Protein AF-A0AAW8AKR6-F1 (afdb_monomer_lite)

pLDDT: mean 91.61, std 7.0, range [53.94, 97.06]

Organism: Klebsiella pneumoniae (NCBI:txid573)

Radius of gyration: 12.09 Å; chains: 1; bounding box: 27×20×32 Å

Structure (mmCIF, N/CA/C/O backbone):
data_AF-A0AAW8AKR6-F1
#
_entry.id   AF-A0AAW8AKR6-F1
#
loop_
_atom_site.group_PDB
_atom_site.id
_atom_site.type_symbol
_atom_site.label_atom_id
_atom_site.label_alt_id
_atom_site.label_comp_id
_atom_site.label_asym_id
_atom_site.label_entity_id
_atom_site.label_seq_id
_atom_site.pdbx_PDB_ins_code
_atom_site.Cartn_x
_atom_site.Cartn_y
_atom_site.Cartn_z
_atom_site.occupancy
_atom_site.B_iso_or_equiv
_atom_site.auth_seq_id
_atom_site.auth_comp_id
_atom_site.auth_asym_id
_atom_site.auth_atom_id
_atom_site.pdbx_PDB_model_num
ATOM 1 N N . ILE A 1 1 ? -1.952 2.753 20.399 1.00 53.94 1 ILE A N 1
ATOM 2 C CA . ILE A 1 1 ? -1.019 2.605 19.252 1.00 53.94 1 ILE A CA 1
ATOM 3 C C . ILE A 1 1 ? -1.076 3.896 18.430 1.00 53.94 1 ILE A C 1
ATOM 5 O O . ILE A 1 1 ? -2.168 4.408 18.226 1.00 53.94 1 ILE A O 1
ATOM 9 N N . ARG A 1 2 ? 0.070 4.508 18.082 1.00 70.62 2 ARG A N 1
ATOM 10 C CA . ARG A 1 2 ? 0.114 5.778 17.318 1.00 70.62 2 ARG A CA 1
ATOM 11 C C . ARG A 1 2 ? -0.381 5.534 15.887 1.00 70.62 2 ARG A C 1
ATOM 13 O O . ARG A 1 2 ? -0.008 4.518 15.314 1.00 70.62 2 ARG A O 1
ATOM 20 N N . ALA A 1 3 ? -1.144 6.464 15.306 1.00 67.62 3 ALA A N 1
ATOM 21 C CA . ALA A 1 3 ? -1.709 6.366 13.948 1.00 67.62 3 ALA A CA 1
ATOM 22 C C . ALA A 1 3 ? -0.684 5.973 12.858 1.00 67.62 3 ALA A C 1
ATOM 24 O O . ALA A 1 3 ? -1.011 5.301 11.885 1.00 67.62 3 ALA A O 1
ATOM 25 N N . GLU A 1 4 ? 0.580 6.335 13.056 1.00 75.62 4 GLU A N 1
ATOM 26 C CA . GLU A 1 4 ? 1.696 6.023 12.162 1.00 75.62 4 GLU A CA 1
ATOM 27 C C . GLU A 1 4 ? 2.036 4.523 12.074 1.00 75.62 4 GLU A C 1
ATOM 29 O O . GLU A 1 4 ? 2.471 4.045 11.028 1.00 75.62 4 GLU A O 1
ATOM 34 N N . LEU A 1 5 ? 1.777 3.749 13.135 1.00 82.75 5 LEU A N 1
ATOM 35 C CA . LEU A 1 5 ? 1.986 2.295 13.125 1.00 82.75 5 LEU A CA 1
ATOM 36 C C . LEU A 1 5 ? 0.966 1.584 12.229 1.00 82.75 5 LEU A C 1
ATOM 38 O O . LEU A 1 5 ? 1.333 0.655 11.518 1.00 82.75 5 LEU A O 1
ATOM 42 N N . TRP A 1 6 ? -0.283 2.053 12.215 1.00 81.19 6 TRP A N 1
ATOM 43 C CA . TRP A 1 6 ? -1.351 1.477 11.393 1.00 81.19 6 TRP A CA 1
ATOM 44 C C . TRP A 1 6 ? -1.169 1.776 9.908 1.00 81.19 6 TRP A C 1
ATOM 46 O O . TRP A 1 6 ? -1.351 0.899 9.071 1.00 81.19 6 TRP A O 1
ATOM 56 N N . ARG A 1 7 ? -0.704 2.986 9.585 1.00 81.94 7 ARG A N 1
ATOM 57 C CA . ARG A 1 7 ? -0.307 3.354 8.221 1.00 81.94 7 ARG A CA 1
ATOM 58 C C . ARG A 1 7 ? 0.813 2.458 7.697 1.00 81.94 7 ARG A C 1
ATOM 60 O O . ARG A 1 7 ? 0.706 1.907 6.605 1.00 81.94 7 ARG A O 1
ATOM 67 N N . LYS A 1 8 ? 1.855 2.246 8.506 1.00 87.06 8 LYS A N 1
ATOM 68 C CA . LYS A 1 8 ? 2.948 1.335 8.149 1.00 87.06 8 LYS A CA 1
ATOM 69 C C . LYS A 1 8 ? 2.473 -0.115 8.007 1.00 87.06 8 LYS A C 1
ATOM 71 O O . LYS A 1 8 ? 2.935 -0.810 7.107 1.00 87.06 8 LYS A O 1
ATOM 76 N N . LEU A 1 9 ? 1.555 -0.561 8.868 1.00 87.19 9 LEU A N 1
ATOM 77 C CA . LEU A 1 9 ? 0.949 -1.887 8.758 1.00 87.19 9 LEU A CA 1
ATOM 78 C C . LEU A 1 9 ? 0.224 -2.047 7.418 1.00 87.19 9 LEU A C 1
ATOM 80 O O . LEU A 1 9 ? 0.504 -3.005 6.713 1.00 87.19 9 LEU A O 1
ATOM 84 N N . ALA A 1 10 ? -0.629 -1.093 7.037 1.00 87.81 10 ALA A N 1
ATOM 85 C CA . ALA A 1 10 ? -1.368 -1.152 5.778 1.00 87.81 10 ALA A CA 1
ATOM 86 C C . ALA A 1 10 ? -0.438 -1.245 4.560 1.00 87.81 10 ALA A C 1
ATOM 88 O O . ALA A 1 10 ? -0.620 -2.111 3.712 1.00 87.81 10 ALA A O 1
ATOM 89 N N . VAL A 1 11 ? 0.620 -0.431 4.520 1.00 90.69 11 VAL A N 1
ATOM 90 C CA . VAL A 1 11 ? 1.647 -0.507 3.466 1.00 90.69 11 VAL A CA 1
ATOM 91 C C . VAL A 1 11 ? 2.296 -1.887 3.416 1.00 90.69 11 VAL A C 1
ATOM 93 O O . VAL A 1 11 ? 2.400 -2.473 2.344 1.00 90.69 11 VAL A O 1
ATOM 96 N N . ASN A 1 12 ? 2.695 -2.434 4.564 1.00 92.00 12 ASN A N 1
ATOM 97 C CA . ASN A 1 12 ? 3.332 -3.747 4.628 1.00 92.00 12 ASN A CA 1
ATOM 98 C C . ASN A 1 12 ? 2.379 -4.898 4.287 1.00 92.00 12 ASN A C 1
ATOM 100 O O . ASN A 1 12 ? 2.843 -5.916 3.789 1.00 92.00 12 ASN A O 1
ATOM 104 N N . CYS A 1 13 ? 1.082 -4.761 4.563 1.00 91.50 13 CYS A N 1
ATOM 105 C CA . CYS A 1 13 ? 0.070 -5.753 4.208 1.00 91.50 13 CYS A CA 1
ATOM 106 C C . CYS A 1 13 ? -0.255 -5.738 2.712 1.00 91.50 13 CYS A C 1
ATOM 108 O O . CYS A 1 13 ? -0.614 -6.776 2.171 1.00 91.50 13 CYS A O 1
ATOM 110 N N . VAL A 1 14 ? -0.122 -4.585 2.049 1.00 92.12 14 VAL A N 1
ATOM 111 C CA . VAL A 1 14 ? -0.479 -4.438 0.633 1.00 92.12 14 VAL A CA 1
ATOM 112 C C . VAL A 1 14 ? 0.743 -4.587 -0.275 1.00 92.12 14 VAL A C 1
ATOM 114 O O . VAL A 1 14 ? 0.756 -5.441 -1.154 1.00 92.12 14 VAL A O 1
ATOM 117 N N . ILE A 1 15 ? 1.795 -3.789 -0.070 1.00 93.44 15 ILE A N 1
ATOM 118 C CA . ILE A 1 15 ? 2.920 -3.707 -1.014 1.00 93.44 15 ILE A CA 1
ATOM 119 C C . ILE A 1 15 ? 3.791 -4.963 -0.960 1.00 93.44 15 ILE A C 1
ATOM 121 O O . ILE A 1 15 ? 4.105 -5.541 -2.002 1.00 93.44 15 ILE A O 1
ATOM 125 N N . ASN A 1 16 ? 4.185 -5.405 0.239 1.00 93.75 16 ASN A N 1
ATOM 126 C CA . ASN A 1 16 ? 5.179 -6.474 0.372 1.00 93.75 16 ASN A CA 1
ATOM 127 C C . ASN A 1 16 ? 4.686 -7.824 -0.184 1.00 93.75 16 ASN A C 1
ATOM 129 O O . ASN A 1 16 ? 5.426 -8.426 -0.961 1.00 93.75 16 ASN A O 1
ATOM 133 N N . PRO A 1 17 ? 3.460 -8.299 0.124 1.00 93.06 17 PRO A N 1
ATOM 134 C CA . PRO A 1 17 ? 2.990 -9.570 -0.412 1.00 93.06 17 PRO A CA 1
ATOM 135 C C . PRO A 1 17 ? 2.787 -9.520 -1.925 1.00 93.06 17 PRO A C 1
ATOM 137 O O . PRO A 1 17 ? 3.198 -10.445 -2.619 1.00 93.06 17 PRO A O 1
ATOM 140 N N . LEU A 1 18 ? 2.199 -8.439 -2.453 1.00 93.75 18 LEU A N 1
ATOM 141 C CA . LEU A 1 18 ? 1.921 -8.328 -3.887 1.00 93.75 18 LEU A CA 1
ATOM 142 C C . LEU A 1 18 ? 3.209 -8.278 -4.716 1.00 93.75 18 LEU A C 1
ATOM 144 O O . LEU A 1 18 ? 3.327 -9.001 -5.701 1.00 93.75 18 LEU A O 1
ATOM 148 N N . THR A 1 19 ? 4.203 -7.496 -4.287 1.00 95.94 19 THR A N 1
ATOM 149 C CA . THR A 1 19 ? 5.513 -7.458 -4.963 1.00 95.94 19 THR A CA 1
ATOM 150 C C . THR A 1 19 ? 6.240 -8.798 -4.903 1.00 95.94 19 THR A C 1
ATOM 152 O O . THR A 1 19 ? 6.829 -9.196 -5.903 1.00 95.94 19 THR A O 1
ATOM 155 N N . ALA A 1 20 ? 6.161 -9.533 -3.789 1.00 93.12 20 ALA A N 1
ATOM 156 C CA . ALA A 1 20 ? 6.751 -10.868 -3.680 1.00 93.12 20 ALA A CA 1
ATOM 157 C C . ALA A 1 20 ? 6.059 -11.895 -4.597 1.00 93.12 20 ALA A C 1
ATOM 159 O O . ALA A 1 20 ? 6.727 -12.680 -5.266 1.00 93.12 20 ALA A O 1
ATOM 160 N N . ILE A 1 21 ? 4.723 -11.869 -4.668 1.00 93.50 21 ILE A N 1
ATOM 161 C CA . ILE A 1 21 ? 3.931 -12.777 -5.515 1.00 93.50 21 ILE A CA 1
ATOM 162 C C . ILE A 1 21 ? 4.145 -12.477 -7.004 1.00 93.50 21 ILE A C 1
ATOM 164 O O . ILE A 1 21 ? 4.265 -13.405 -7.805 1.00 93.50 21 ILE A O 1
ATOM 168 N N . TRP A 1 22 ? 4.180 -11.200 -7.385 1.00 94.38 22 TRP A N 1
ATOM 169 C CA . TRP A 1 22 ? 4.317 -10.776 -8.782 1.00 94.38 22 TRP A CA 1
ATOM 170 C C . TRP A 1 22 ? 5.763 -10.555 -9.228 1.00 94.38 22 TRP A C 1
ATOM 172 O O . TRP A 1 22 ? 5.993 -10.332 -10.414 1.00 94.38 22 TRP A O 1
ATOM 182 N N . ASN A 1 23 ? 6.734 -10.678 -8.316 1.00 94.81 23 ASN A N 1
ATOM 183 C CA . ASN A 1 23 ? 8.161 -10.484 -8.576 1.00 94.81 23 ASN A CA 1
ATOM 184 C C . ASN A 1 23 ? 8.441 -9.156 -9.308 1.00 94.81 23 ASN A C 1
ATOM 186 O O . ASN A 1 23 ? 9.095 -9.124 -10.353 1.00 94.81 23 ASN A O 1
ATOM 190 N N . CYS A 1 24 ? 7.894 -8.064 -8.771 1.00 95.38 24 CYS A N 1
ATOM 191 C CA . CYS A 1 24 ? 7.888 -6.751 -9.411 1.00 95.38 24 CYS A CA 1
ATOM 192 C C . CYS A 1 24 ? 8.331 -5.633 -8.445 1.00 95.38 24 CYS A C 1
ATOM 194 O O . CYS A 1 24 ? 8.205 -5.781 -7.225 1.00 95.38 24 CYS A O 1
ATOM 196 N N . PRO A 1 25 ? 8.826 -4.489 -8.954 1.00 96.50 25 PRO A N 1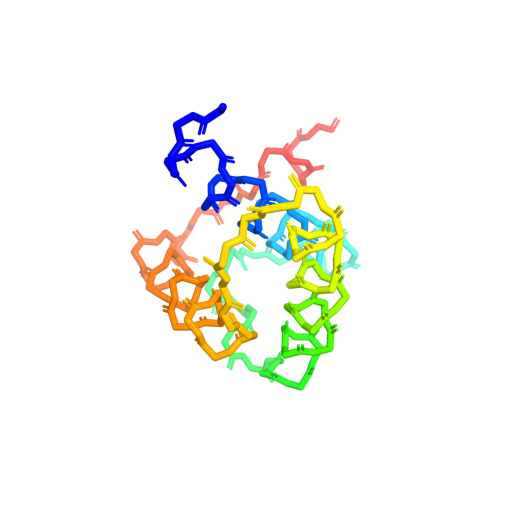
ATOM 197 C CA . PRO A 1 25 ? 9.053 -3.308 -8.126 1.00 96.50 25 PR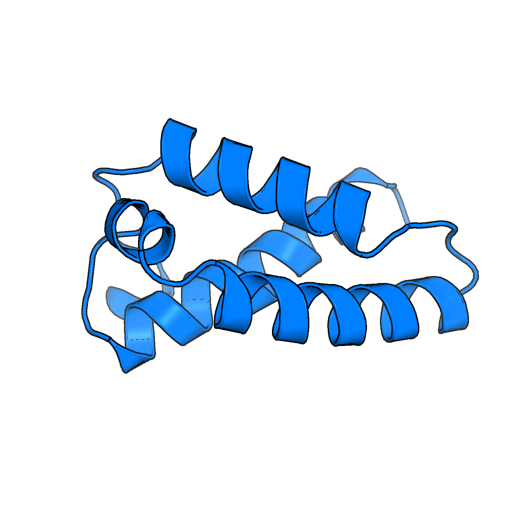O A CA 1
ATOM 198 C C . PRO A 1 25 ? 7.726 -2.733 -7.610 1.00 96.50 25 PRO A C 1
ATOM 200 O O . PRO A 1 25 ? 6.659 -2.971 -8.185 1.00 96.50 25 PRO A O 1
ATOM 203 N N . ASN A 1 26 ? 7.787 -1.922 -6.549 1.00 97.00 26 ASN A N 1
ATOM 204 C CA . ASN A 1 26 ? 6.598 -1.337 -5.915 1.00 97.00 26 ASN A CA 1
ATOM 205 C C . ASN A 1 26 ? 5.720 -0.573 -6.918 1.00 97.00 26 ASN A C 1
ATOM 207 O O . ASN A 1 26 ? 4.495 -0.642 -6.850 1.00 97.00 26 ASN A O 1
ATOM 211 N N . GLY A 1 27 ? 6.343 0.138 -7.863 1.00 96.94 27 GLY A N 1
ATOM 212 C CA . GLY A 1 27 ? 5.656 0.960 -8.856 1.00 96.94 27 GLY A CA 1
ATOM 213 C C . GLY A 1 27 ? 4.729 0.179 -9.783 1.00 96.94 27 GLY A C 1
ATOM 214 O O . GLY A 1 27 ? 3.752 0.747 -10.270 1.00 96.94 27 GLY A O 1
ATOM 215 N N . GLU A 1 28 ? 4.979 -1.114 -10.010 1.00 96.81 28 GLU A N 1
ATOM 216 C CA . GLU A 1 28 ? 4.124 -1.932 -10.879 1.00 96.81 28 GLU A CA 1
ATOM 217 C C . GLU A 1 28 ? 2.739 -2.189 -10.280 1.00 96.81 28 GLU A C 1
ATOM 219 O O . GLU A 1 28 ? 1.770 -2.322 -11.032 1.00 96.81 28 GLU A O 1
ATOM 224 N N . LEU A 1 29 ? 2.605 -2.123 -8.951 1.00 96.12 29 LEU A N 1
ATOM 225 C CA . LEU A 1 29 ? 1.332 -2.317 -8.252 1.00 96.12 29 LEU A CA 1
ATOM 226 C C . LEU A 1 29 ? 0.252 -1.304 -8.661 1.00 96.12 29 LEU A C 1
ATOM 228 O O . LEU A 1 29 ? -0.935 -1.587 -8.525 1.00 96.12 29 LEU A O 1
ATOM 232 N N . ARG A 1 30 ? 0.629 -0.149 -9.231 1.00 95.88 30 ARG A N 1
ATOM 233 C CA . ARG A 1 30 ? -0.318 0.854 -9.759 1.00 95.88 30 ARG A CA 1
ATOM 234 C C . ARG A 1 30 ? -1.288 0.289 -10.804 1.00 95.88 30 ARG A C 1
ATOM 236 O O . ARG A 1 30 ? -2.349 0.866 -11.028 1.00 95.88 30 ARG A O 1
ATOM 243 N N . HIS A 1 31 ? -0.909 -0.804 -11.466 1.00 95.44 31 HIS A N 1
ATOM 244 C CA . HIS A 1 31 ? -1.721 -1.471 -12.483 1.00 95.44 31 HIS A CA 1
ATOM 245 C C . HIS A 1 31 ? -2.723 -2.471 -11.887 1.00 95.44 31 HIS A C 1
ATOM 247 O O . HIS A 1 31 ? -3.533 -3.025 -12.626 1.00 95.44 31 HIS A O 1
ATOM 253 N N . HIS A 1 32 ? -2.713 -2.643 -10.562 1.00 94.94 32 HIS A N 1
ATOM 254 C CA . HIS A 1 32 ? -3.539 -3.587 -9.810 1.00 94.94 32 HIS A CA 1
ATOM 255 C C . HIS A 1 32 ? -4.370 -2.890 -8.713 1.00 94.94 32 HIS A C 1
ATOM 257 O O . HIS A 1 32 ? -4.302 -3.246 -7.533 1.00 94.94 32 HIS A O 1
ATOM 263 N N . PRO A 1 33 ? -5.153 -1.845 -9.054 1.00 93.81 33 PRO A N 1
ATOM 264 C CA . PRO A 1 33 ? -5.884 -1.065 -8.056 1.00 93.81 33 PRO A CA 1
ATOM 265 C C . PRO A 1 33 ? -7.002 -1.862 -7.369 1.00 93.81 33 PRO A C 1
ATOM 267 O O . PRO A 1 33 ? -7.410 -1.501 -6.267 1.00 93.81 33 PRO A O 1
ATOM 270 N N . GLN A 1 34 ? -7.512 -2.924 -8.005 1.00 94.81 34 GLN A N 1
ATOM 271 C CA . GLN A 1 34 ? -8.577 -3.757 -7.442 1.00 94.81 34 GLN A CA 1
ATOM 272 C C . GLN A 1 34 ? -8.044 -4.623 -6.299 1.00 94.81 34 GLN A C 1
ATOM 274 O O . GLN A 1 34 ? -8.636 -4.647 -5.224 1.00 94.81 34 GLN A O 1
ATOM 279 N N . GLU A 1 35 ? -6.897 -5.267 -6.502 1.00 95.06 35 GLU A N 1
ATOM 280 C CA . GLU A 1 35 ? -6.213 -6.082 -5.500 1.00 95.06 35 GLU A CA 1
ATOM 281 C C . GLU A 1 35 ? -5.754 -5.229 -4.313 1.00 95.06 35 GLU A C 1
ATOM 283 O O . GLU A 1 35 ? -5.936 -5.618 -3.160 1.00 95.06 35 GLU A O 1
ATOM 288 N N . ILE A 1 36 ? -5.235 -4.025 -4.581 1.00 95.88 36 ILE A N 1
ATOM 289 C CA . ILE A 1 36 ? -4.902 -3.049 -3.534 1.00 95.88 36 ILE A CA 1
ATOM 290 C C . ILE A 1 36 ? -6.142 -2.716 -2.698 1.00 95.88 36 ILE A C 1
ATOM 292 O O . ILE A 1 36 ? -6.081 -2.777 -1.472 1.00 95.88 36 ILE A O 1
ATOM 296 N N . MET A 1 37 ? -7.264 -2.382 -3.345 1.00 96.62 37 MET A N 1
ATOM 297 C CA . MET A 1 37 ? -8.491 -2.004 -2.639 1.00 96.62 37 MET A CA 1
ATOM 298 C C . MET A 1 37 ? -9.024 -3.149 -1.771 1.00 96.62 37 MET A C 1
ATOM 300 O O . MET A 1 37 ? -9.352 -2.912 -0.613 1.00 96.62 37 MET A O 1
ATOM 304 N N . GLN A 1 38 ? -9.044 -4.383 -2.284 1.00 96.25 38 GLN A N 1
ATOM 305 C CA . GLN A 1 38 ? -9.502 -5.557 -1.528 1.00 96.25 38 GLN A CA 1
ATOM 306 C C . GLN A 1 38 ? -8.703 -5.758 -0.236 1.00 96.25 38 GLN A C 1
ATOM 308 O O . GLN A 1 38 ? -9.276 -5.944 0.836 1.00 96.25 38 GLN A O 1
ATOM 313 N N . ILE A 1 39 ? -7.374 -5.653 -0.307 1.00 95.25 39 ILE A N 1
ATOM 314 C CA . ILE A 1 39 ? -6.526 -5.777 0.884 1.00 95.25 39 ILE A CA 1
ATOM 315 C C . ILE A 1 39 ? -6.748 -4.583 1.825 1.00 95.25 39 ILE A C 1
ATOM 317 O O . ILE A 1 39 ? -6.806 -4.758 3.042 1.00 95.25 39 ILE A O 1
ATOM 321 N N . CYS A 1 40 ? -6.906 -3.365 1.295 1.00 95.69 40 CYS A N 1
ATOM 322 C CA . CYS A 1 40 ? -7.217 -2.188 2.108 1.00 95.69 40 CYS A CA 1
ATOM 323 C C . CYS A 1 40 ? -8.547 -2.326 2.865 1.00 95.69 40 CYS A C 1
ATOM 325 O O . CYS A 1 40 ? -8.612 -1.908 4.020 1.00 95.69 40 CYS A O 1
ATOM 327 N N . GLU A 1 41 ? -9.576 -2.930 2.266 1.00 96.38 41 GLU A N 1
ATOM 328 C CA . GLU A 1 41 ? -10.854 -3.224 2.929 1.00 96.38 41 GLU A CA 1
ATOM 329 C C . GLU A 1 41 ? -10.674 -4.194 4.106 1.00 96.38 41 GLU A C 1
ATOM 331 O O . GLU A 1 41 ? -11.162 -3.927 5.208 1.00 96.38 41 GLU A O 1
ATOM 336 N N . GLU A 1 42 ? -9.917 -5.280 3.918 1.00 95.19 42 GLU A N 1
ATOM 337 C CA . GLU A 1 42 ? -9.626 -6.235 4.995 1.00 95.19 42 GLU A CA 1
ATOM 338 C C . GLU A 1 42 ? -8.824 -5.593 6.134 1.00 95.19 42 GLU A C 1
ATOM 340 O O . GLU A 1 42 ? -9.153 -5.758 7.313 1.00 95.19 42 GLU A O 1
ATOM 345 N N . VAL A 1 43 ? -7.792 -4.816 5.793 1.00 93.38 43 VAL A N 1
ATOM 346 C CA . VAL A 1 43 ? -6.958 -4.119 6.779 1.00 93.38 43 VAL A CA 1
ATOM 347 C C . VAL A 1 43 ? -7.774 -3.071 7.537 1.00 93.38 43 VAL A C 1
ATOM 349 O O . VAL A 1 43 ? -7.658 -2.991 8.761 1.00 93.38 43 VAL A O 1
ATOM 352 N N . ALA A 1 44 ? -8.623 -2.300 6.852 1.00 93.62 44 ALA A N 1
ATOM 353 C CA . ALA A 1 44 ? -9.504 -1.325 7.491 1.00 93.62 44 ALA A CA 1
ATOM 354 C C . ALA A 1 44 ? -10.445 -2.006 8.493 1.00 93.62 44 ALA A C 1
ATOM 356 O O . ALA A 1 44 ? -10.520 -1.571 9.641 1.00 93.62 44 ALA A O 1
ATOM 357 N N . ALA A 1 45 ? -11.066 -3.126 8.112 1.00 93.94 45 ALA A N 1
ATOM 358 C CA . ALA A 1 45 ? -11.949 -3.882 8.997 1.00 93.94 45 ALA A CA 1
ATOM 359 C C . ALA A 1 45 ? -11.231 -4.403 10.258 1.00 93.94 45 ALA A C 1
ATOM 361 O O . ALA A 1 45 ? -11.821 -4.438 11.341 1.00 93.94 45 ALA A O 1
ATOM 362 N N . VAL A 1 46 ? -9.957 -4.799 10.148 1.00 92.44 46 VAL A N 1
ATOM 363 C CA . VAL A 1 46 ? -9.141 -5.190 11.311 1.00 92.44 46 VAL A CA 1
ATOM 364 C C . VAL A 1 46 ? -8.839 -3.981 12.199 1.00 92.44 46 VAL A C 1
ATOM 366 O O . VAL A 1 46 ? -9.028 -4.055 13.410 1.00 92.44 46 VAL A O 1
ATOM 369 N N . ILE A 1 47 ? -8.422 -2.854 11.616 1.00 90.44 47 ILE A N 1
ATOM 370 C CA . ILE A 1 47 ? -8.097 -1.624 12.358 1.00 90.44 47 ILE A CA 1
ATOM 371 C C . ILE A 1 47 ? -9.327 -1.084 13.105 1.00 90.44 47 ILE A C 1
ATOM 373 O O . ILE A 1 47 ? -9.217 -0.704 14.275 1.00 90.44 47 ILE A O 1
ATOM 377 N N . GLU A 1 48 ? -10.502 -1.103 12.473 1.00 91.69 48 GLU A N 1
ATOM 378 C CA . GLU A 1 48 ? -11.759 -0.692 13.105 1.00 91.69 48 GLU A CA 1
ATOM 379 C C . GLU A 1 48 ? -12.124 -1.576 14.300 1.00 91.69 48 GLU A C 1
ATOM 381 O O . GLU A 1 48 ? -12.519 -1.067 15.353 1.00 91.69 48 GLU A O 1
ATOM 386 N N . ARG A 1 49 ? -11.934 -2.897 14.187 1.00 90.88 49 ARG A N 1
ATOM 387 C CA . ARG A 1 49 ? -12.168 -3.841 15.295 1.00 90.88 49 ARG A CA 1
ATOM 388 C C . ARG A 1 49 ? -11.227 -3.622 16.477 1.00 90.88 49 ARG A C 1
ATOM 390 O O . ARG A 1 49 ? -11.634 -3.846 17.613 1.00 90.88 49 ARG A O 1
ATOM 397 N N . GLU A 1 50 ? -10.021 -3.126 16.224 1.00 89.06 50 GLU A N 1
ATOM 398 C CA . GLU A 1 50 ? -9.054 -2.724 17.254 1.00 89.06 50 GLU A CA 1
ATOM 399 C C . GLU A 1 50 ? -9.371 -1.342 17.873 1.00 89.06 50 GLU A C 1
ATOM 401 O O . GLU A 1 50 ? -8.606 -0.821 18.687 1.00 89.06 50 GLU A O 1
ATOM 406 N N . GLY A 1 51 ? -10.508 -0.730 17.514 1.00 88.81 51 GLY A N 1
ATOM 407 C CA . GLY A 1 51 ? -10.994 0.530 18.082 1.00 88.81 51 GLY A CA 1
ATOM 408 C C . GLY A 1 51 ? -10.402 1.786 17.438 1.00 88.81 51 GLY A C 1
ATOM 409 O O . GLY A 1 51 ? -10.523 2.884 17.989 1.00 88.81 51 GLY A O 1
ATOM 410 N N . HIS A 1 52 ? -9.760 1.652 16.278 1.00 86.50 52 HIS A N 1
ATOM 411 C CA . HIS A 1 52 ? -9.155 2.758 15.545 1.00 86.50 52 HIS A CA 1
ATOM 412 C C . HIS A 1 52 ? -10.005 3.134 14.329 1.00 86.50 52 HIS A C 1
ATOM 414 O O . HIS A 1 52 ? -10.349 2.287 13.519 1.00 86.50 52 HIS A O 1
ATOM 420 N N . HIS A 1 53 ? -10.335 4.417 14.181 1.00 87.31 53 HIS A N 1
ATOM 421 C CA . HIS A 1 53 ? -11.114 4.881 13.032 1.00 87.31 53 HIS A CA 1
ATOM 422 C C . HIS A 1 53 ? -10.209 5.002 11.800 1.00 87.31 53 HIS A C 1
ATOM 424 O O . HIS A 1 53 ? -9.198 5.709 11.845 1.00 87.31 53 HIS A O 1
ATOM 430 N N . THR A 1 54 ? -10.578 4.327 10.715 1.00 90.12 54 THR A N 1
ATOM 431 C CA . THR A 1 54 ? -9.953 4.433 9.391 1.00 90.12 54 THR A CA 1
ATOM 432 C C . THR A 1 54 ? -10.979 4.061 8.325 1.00 90.12 54 THR A C 1
ATOM 434 O O . THR A 1 54 ? -11.912 3.323 8.619 1.00 90.12 54 THR A O 1
ATOM 437 N N . SER A 1 55 ? -10.790 4.521 7.091 1.00 92.81 55 SER A N 1
ATOM 438 C CA . SER A 1 55 ? -11.526 4.012 5.929 1.00 92.81 55 SER A CA 1
ATOM 439 C C . SER A 1 55 ? -10.601 3.211 5.010 1.00 92.81 55 SER A C 1
ATOM 441 O O . SER A 1 55 ? -9.375 3.371 5.058 1.00 92.81 55 SER A O 1
ATOM 443 N N . ALA A 1 56 ? -11.173 2.339 4.179 1.00 94.88 56 ALA A N 1
ATOM 444 C CA . ALA A 1 56 ? -10.414 1.621 3.157 1.00 94.88 56 ALA A CA 1
ATOM 445 C C . ALA A 1 56 ? -9.851 2.597 2.111 1.00 94.88 56 ALA A C 1
ATOM 447 O O . ALA A 1 56 ? -8.725 2.430 1.645 1.00 94.88 56 ALA A O 1
ATOM 448 N N . GLU A 1 57 ? -10.597 3.659 1.802 1.00 95.25 57 GLU A N 1
ATOM 449 C CA . GLU A 1 57 ? -10.195 4.733 0.900 1.00 95.25 57 GLU A CA 1
ATOM 450 C C . GLU A 1 57 ? -8.971 5.491 1.422 1.00 95.25 57 GLU A C 1
ATOM 452 O O . GLU A 1 57 ? -8.017 5.679 0.670 1.00 95.25 57 GLU A O 1
ATOM 457 N N . ASP A 1 58 ? -8.950 5.857 2.710 1.00 93.12 58 ASP A N 1
ATOM 458 C CA . ASP A 1 58 ? -7.798 6.532 3.324 1.00 93.12 58 ASP A CA 1
ATOM 459 C C . ASP A 1 58 ? -6.542 5.652 3.279 1.00 93.12 58 ASP A C 1
ATOM 461 O O . ASP A 1 58 ? -5.432 6.140 3.041 1.00 93.12 58 ASP A O 1
ATOM 465 N N . LEU A 1 59 ? -6.703 4.342 3.508 1.00 94.19 59 LEU A N 1
ATOM 466 C CA . LEU A 1 59 ? -5.600 3.387 3.413 1.00 94.19 59 LEU A CA 1
ATOM 467 C C . LEU A 1 59 ? -5.113 3.244 1.975 1.00 94.19 59 LEU A C 1
ATOM 469 O O . LEU A 1 59 ? -3.906 3.299 1.748 1.00 94.19 59 LEU A O 1
ATOM 473 N N . ARG A 1 60 ? -6.029 3.101 1.014 1.00 95.62 60 ARG A N 1
ATOM 474 C CA . ARG A 1 60 ? -5.700 3.010 -0.410 1.00 95.62 60 ARG A CA 1
ATOM 475 C C . ARG A 1 60 ? -4.930 4.242 -0.861 1.00 95.62 60 ARG A C 1
ATOM 477 O O . ARG A 1 60 ? -3.879 4.102 -1.477 1.00 95.62 60 ARG A O 1
ATOM 484 N N . ASP A 1 61 ? -5.418 5.436 -0.545 1.00 94.75 61 ASP A N 1
ATOM 485 C CA . ASP A 1 61 ? -4.777 6.684 -0.962 1.00 94.75 61 ASP A CA 1
ATOM 486 C C . ASP A 1 61 ? -3.369 6.803 -0.372 1.00 94.75 61 ASP A C 1
ATOM 488 O O . ASP A 1 61 ? -2.428 7.180 -1.072 1.00 94.75 61 ASP A O 1
ATOM 492 N N . TYR A 1 62 ? -3.194 6.401 0.888 1.00 94.12 62 TYR A N 1
ATOM 493 C CA . TYR A 1 62 ? -1.876 6.344 1.510 1.00 94.12 62 TYR 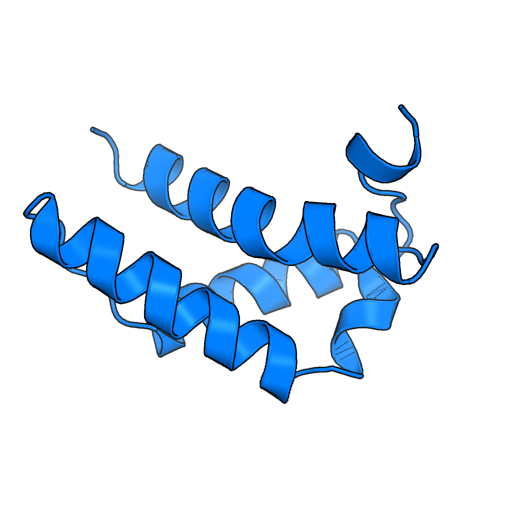A CA 1
ATOM 494 C C . TYR A 1 62 ? -0.955 5.297 0.862 1.00 94.12 62 TYR A C 1
ATOM 496 O O . TYR A 1 62 ? 0.212 5.581 0.597 1.00 94.12 62 TYR A O 1
ATOM 504 N N . VAL A 1 63 ? -1.462 4.099 0.570 1.00 95.56 63 VAL A N 1
ATOM 505 C CA . VAL A 1 63 ? -0.699 3.038 -0.107 1.00 95.56 63 VAL A CA 1
ATOM 506 C C . VAL A 1 63 ? -0.261 3.489 -1.498 1.00 95.56 63 VAL A C 1
ATOM 508 O O . VAL A 1 63 ? 0.908 3.329 -1.840 1.00 95.56 63 VAL A O 1
ATOM 511 N N . MET A 1 64 ? -1.150 4.117 -2.269 1.00 95.88 64 MET A N 1
ATOM 512 C CA . MET A 1 64 ? -0.829 4.660 -3.591 1.00 95.88 64 MET A CA 1
ATOM 513 C C . MET A 1 64 ? 0.248 5.747 -3.518 1.00 95.88 64 MET A C 1
ATOM 515 O O . MET A 1 64 ? 1.185 5.721 -4.311 1.00 95.88 64 MET A O 1
ATOM 519 N N . GLN A 1 65 ? 0.187 6.643 -2.525 1.00 95.62 65 GLN A N 1
ATOM 520 C CA . GLN A 1 65 ? 1.252 7.629 -2.294 1.00 95.62 65 GLN A CA 1
ATOM 521 C C . GLN A 1 65 ? 2.607 6.964 -2.038 1.00 95.62 65 GLN A C 1
ATOM 523 O O . GLN A 1 65 ? 3.629 7.437 -2.533 1.00 95.62 65 GLN A O 1
ATOM 528 N N . VAL A 1 66 ? 2.635 5.869 -1.274 1.00 95.69 66 VAL A N 1
ATOM 529 C CA . VAL A 1 66 ? 3.877 5.132 -1.006 1.00 95.69 66 VAL A CA 1
ATOM 530 C C . VAL A 1 66 ? 4.366 4.394 -2.249 1.00 95.69 66 VAL A C 1
ATOM 532 O O . VAL A 1 66 ? 5.567 4.424 -2.519 1.00 95.69 66 VAL A O 1
ATOM 535 N N . ILE A 1 67 ? 3.468 3.781 -3.025 1.00 96.38 67 ILE A N 1
ATOM 536 C CA . 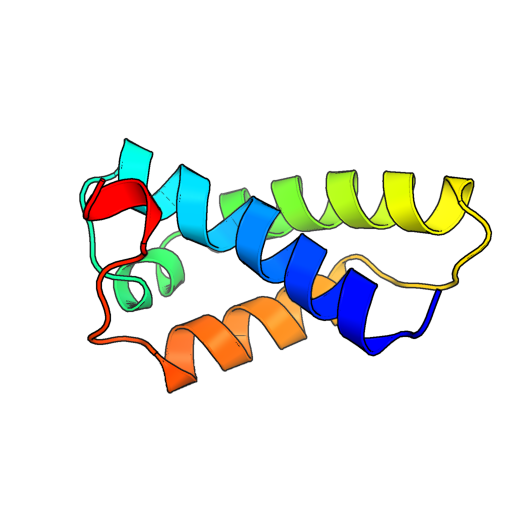ILE A 1 67 ? 3.790 3.162 -4.319 1.00 96.38 67 ILE A CA 1
ATOM 537 C C . ILE A 1 67 ? 4.460 4.184 -5.237 1.00 96.38 67 ILE A C 1
ATOM 539 O O . ILE A 1 67 ? 5.550 3.921 -5.737 1.00 96.38 67 ILE A O 1
ATOM 543 N N . ASP A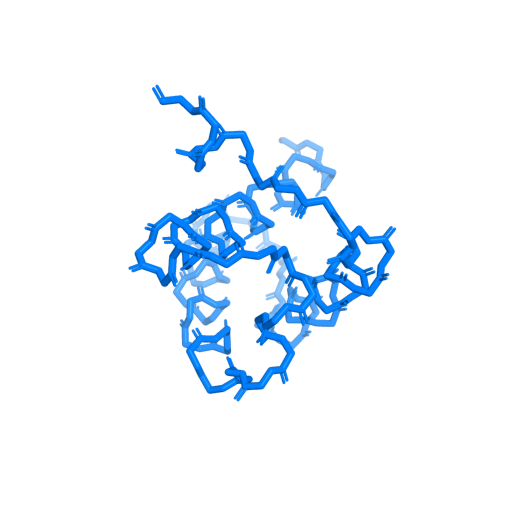 1 68 ? 3.864 5.366 -5.405 1.00 96.44 68 ASP A N 1
ATOM 544 C CA . ASP A 1 68 ? 4.415 6.412 -6.268 1.00 96.44 68 ASP A CA 1
ATOM 545 C C . ASP A 1 68 ? 5.755 6.947 -5.729 1.00 96.44 68 ASP A C 1
ATOM 547 O O . ASP A 1 68 ? 6.712 7.107 -6.485 1.00 96.44 68 ASP A O 1
ATOM 551 N N . ALA A 1 69 ? 5.866 7.172 -4.414 1.00 97.06 69 ALA A N 1
ATOM 552 C CA . ALA A 1 69 ? 7.090 7.679 -3.787 1.00 97.06 69 ALA A CA 1
ATOM 553 C C . ALA A 1 69 ? 8.252 6.669 -3.783 1.00 97.06 69 ALA A C 1
ATOM 555 O O . ALA A 1 69 ? 9.405 7.060 -3.600 1.00 97.06 69 ALA A O 1
ATOM 556 N N . THR A 1 70 ? 7.963 5.377 -3.951 1.00 96.19 70 THR A N 1
ATOM 557 C CA . THR A 1 70 ? 8.951 4.289 -3.900 1.00 96.19 70 THR A CA 1
ATOM 558 C C . THR A 1 70 ? 8.924 3.424 -5.154 1.00 96.19 70 THR A C 1
ATOM 560 O O . THR A 1 70 ? 9.318 2.264 -5.101 1.00 96.19 70 THR A O 1
ATOM 563 N N . ALA A 1 71 ? 8.471 3.973 -6.283 1.00 96.81 71 ALA A N 1
ATOM 564 C CA . ALA A 1 71 ? 8.131 3.200 -7.476 1.00 96.81 71 ALA A CA 1
ATOM 565 C C . ALA A 1 71 ? 9.275 2.316 -8.005 1.00 96.81 71 ALA A C 1
ATOM 567 O O . ALA A 1 71 ? 9.020 1.204 -8.460 1.00 96.81 71 ALA A O 1
ATOM 568 N N . GLU A 1 72 ? 10.521 2.787 -7.915 1.00 96.12 72 GLU A N 1
ATOM 569 C CA . GLU A 1 72 ? 11.718 2.060 -8.368 1.00 96.12 72 GLU A CA 1
ATOM 570 C C . GLU A 1 72 ? 12.270 1.072 -7.324 1.00 96.12 72 GLU A C 1
ATOM 572 O O . GLU A 1 72 ? 13.193 0.310 -7.614 1.00 96.12 72 GLU A O 1
ATOM 577 N N . ASN A 1 73 ? 11.725 1.064 -6.106 1.00 96.06 73 ASN A N 1
ATOM 578 C CA . ASN A 1 73 ? 12.220 0.215 -5.032 1.00 96.06 73 ASN A CA 1
ATOM 579 C C . ASN A 1 73 ? 11.699 -1.220 -5.178 1.00 96.06 73 ASN A C 1
ATOM 581 O O . ASN A 1 73 ? 10.545 -1.461 -5.538 1.00 96.06 73 ASN A O 1
ATOM 585 N N . ILE A 1 74 ? 12.553 -2.169 -4.800 1.00 93.62 74 ILE A N 1
ATOM 586 C CA . ILE A 1 74 ? 12.185 -3.563 -4.547 1.00 93.62 74 ILE A CA 1
ATOM 587 C C . ILE A 1 74 ? 11.796 -3.674 -3.071 1.00 93.62 74 ILE A C 1
ATOM 589 O O . ILE A 1 74 ? 12.512 -3.161 -2.206 1.00 93.62 74 ILE A O 1
ATOM 593 N N . SER A 1 75 ? 10.653 -4.296 -2.775 1.00 91.00 75 SER A N 1
ATOM 594 C CA . SER A 1 75 ? 10.201 -4.472 -1.393 1.00 91.00 75 SER A CA 1
ATOM 595 C C . SER A 1 75 ? 11.147 -5.392 -0.621 1.00 91.00 75 SER A C 1
ATOM 597 O O . SER A 1 75 ? 11.770 -6.279 -1.200 1.00 91.00 75 SER A O 1
ATOM 599 N N . SER A 1 76 ? 11.234 -5.219 0.701 1.00 89.25 76 SER A N 1
ATOM 600 C CA . SER A 1 76 ? 12.126 -6.047 1.524 1.00 89.25 76 SER A CA 1
ATOM 601 C C . SER A 1 76 ? 11.798 -7.536 1.412 1.00 89.25 76 SER A C 1
ATOM 603 O O . SER A 1 76 ? 12.700 -8.345 1.292 1.00 89.25 76 SER A O 1
ATOM 605 N N . MET A 1 77 ? 10.509 -7.888 1.362 1.00 89.25 77 MET A N 1
ATOM 606 C CA . MET A 1 77 ? 10.063 -9.279 1.235 1.00 89.25 77 MET A CA 1
ATOM 607 C C . MET A 1 77 ? 10.448 -9.910 -0.108 1.00 89.25 77 MET A C 1
ATOM 609 O O . MET A 1 77 ? 10.601 -11.120 -0.177 1.00 89.25 77 MET A O 1
ATOM 613 N N . LEU A 1 78 ? 10.591 -9.112 -1.170 1.00 87.19 78 LEU A N 1
ATOM 614 C CA . LEU A 1 78 ? 11.082 -9.597 -2.460 1.00 87.19 78 LEU A CA 1
ATOM 615 C C . LEU A 1 78 ? 12.623 -9.711 -2.494 1.00 87.19 78 LEU A C 1
ATOM 617 O O . LEU A 1 78 ? 13.172 -10.401 -3.349 1.00 87.19 78 LEU A O 1
ATOM 621 N N . GLN A 1 79 ? 13.325 -9.023 -1.591 1.00 86.06 79 GLN A N 1
ATOM 622 C CA . GLN A 1 79 ? 14.784 -9.112 -1.440 1.00 86.06 79 GLN A CA 1
ATOM 623 C C . GLN A 1 79 ? 15.234 -10.235 -0.492 1.00 86.06 79 GLN A C 1
ATOM 625 O O . GLN A 1 79 ? 16.409 -10.608 -0.546 1.00 86.06 79 GLN A O 1
ATOM 630 N N . ASP A 1 80 ? 14.332 -10.711 0.371 1.00 84.12 80 ASP A N 1
ATOM 631 C CA . ASP A 1 80 ? 14.545 -11.790 1.346 1.00 84.12 80 ASP A CA 1
AT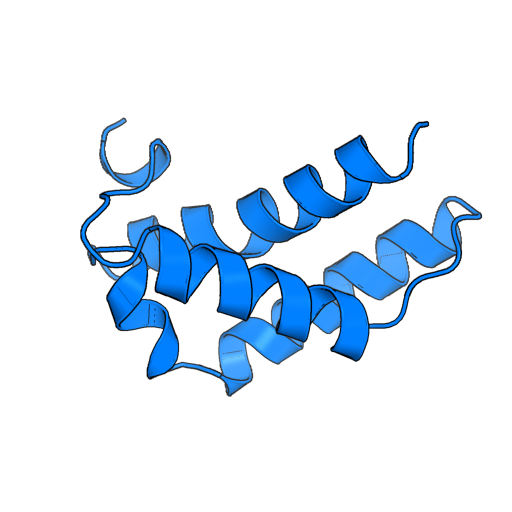OM 632 C C . ASP A 1 80 ? 14.544 -13.182 0.680 1.00 84.12 80 ASP A C 1
ATOM 634 O O . ASP A 1 80 ? 15.427 -14.001 1.039 1.00 84.12 80 ASP A O 1
#

Secondary structure (DSSP, 8-state):
--HHHHHHHHHHHHHHHHHHHHT--GGGGGG-HHHHHHHHHHHHHHHHHTT----HHHHHHHHHHHHHHTTTPPPHHHH-

Foldseek 3Di:
DDPVVLLVVLLCQQQLVVCQVVVAFLLVCVVVLVSSLVSLQVSQVVCVVVVHDDDSVRSSVSNVVVSVVRVVDRDPNSVD

Sequence (80 aa):
IRAELWRKLAVNCVINPLTAIWNCPNGELRHHPQEIMQICEEVAAVIEREGHHTSAEDLRDYVMQVIDATAENISSMLQD

InterPro domains:
  IPR008927 6-phosphogluconate dehydrogenase-like, C-terminal domain superfamily [SSF48179] (1-80)
  IPR013328 6-phosphogluconate dehydrogenase, domain 2 [G3DSA:1.10.1040.10] (1-80)
  IPR013752 Ketopantoate reductase, C-terminal domain [PF08546] (1-80)
  IPR050838 2-dehydropantoate 2-reductase-like [PTHR43765] (2-80)